Protein 3F7X (pdb70)

InterPro domains:
  IPR011721 Conserved hypothetical protein CHP02096 [TIGR02096] (4-132)
  IPR032710 NTF2-like domain superfamily [SSF54427] (1-131)
  IPR037401 SnoaL-like domain [PF12680] (7-118)

Organism: Pseudomonas putida (strain ATCC 47054 / DSM 6125 / CFBP 8728 / NCIMB 11950 / KT2440) (NCBI:txid160488)

B-factor: mean 16.44, std 7.64, range [7.28, 50.65]

Radius of gyration: 14.55 Å; Cα contacts (8 Å, |Δi|>4): 270; chains: 1; bounding box: 26×41×29 Å

Solvent-accessible surface area: 7336 Å² total

Structure (mmCIF, N/CA/C/O backbone):
data_3F7X
#
_entry.id   3F7X
#
_cell.length_a   53.762
_cell.length_b   74.985
_cell.length_c   36.543
_cell.angle_alpha   90.000
_cell.angle_beta   118.030
_cell.angle_gamma   90.000
#
_symmetry.space_group_name_H-M   'C 1 2 1'
#
loop_
_entity.id
_entity.type
_entity.pdbx_description
1 polymer 'Putative polyketide cyclase'
2 non-polymer 'UNKNOWN LIGAND'
3 non-polymer 1,2-ETHANEDIOL
4 water water
#
loop_
_atom_site.group_PDB
_atom_site.id
_atom_site.type_symbol
_atom_site.label_atom_id
_atom_site.label_alt_id
_atom_site.label_comp_id
_atom_site.label_asym_id
_atom_site.label_entity_id
_atom_site.label_seq_id
_atom_site.pdbx_PDB_ins_code
_atom_site.Cartn_x
_atom_site.Cartn_y
_atom_site.Cartn_z
_atom_site.occupancy
_atom_site.B_iso_or_equiv
_atom_site.auth_seq_id
_atom_site.auth_comp_id
_atom_site.auth_asym_id
_atom_site.auth_atom_id
_atom_site.pdbx_PDB_model_num
ATOM 1 N N . GLY A 1 19 ? 0.170 6.816 17.443 1.00 31.42 0 GLY A N 1
ATOM 2 C CA . GLY A 1 19 ? 1.328 5.870 17.287 1.00 28.45 0 GLY A CA 1
ATOM 3 C C . GLY A 1 19 ? 2.493 6.377 16.425 1.00 27.06 0 GLY A C 1
ATOM 4 O O . GLY A 1 19 ? 3.436 5.609 16.178 1.00 28.41 0 GLY A O 1
ATOM 18 N N . THR A 1 21 ? 5.958 8.138 15.372 1.00 17.46 2 THR A N 1
ATOM 19 C CA . THR A 1 21 ? 7.230 8.504 15.974 1.00 14.87 2 THR A CA 1
ATOM 20 C C . THR A 1 21 ? 7.380 10.046 15.941 1.00 14.27 2 THR A C 1
ATOM 21 O O . THR A 1 21 ? 6.685 10.774 15.203 1.00 14.24 2 THR A O 1
ATOM 25 N N . ALA A 1 22 ? 8.308 10.551 16.736 1.00 13.16 3 ALA A N 1
ATOM 26 C CA . ALA A 1 22 ? 8.599 11.987 16.711 1.00 11.36 3 ALA A CA 1
ATOM 27 C C . ALA A 1 22 ? 8.988 12.448 15.305 1.00 11.45 3 ALA A C 1
ATOM 28 O O . ALA A 1 22 ? 8.579 13.529 14.865 1.00 11.72 3 ALA A O 1
ATOM 30 N N . THR A 1 23 ? 9.769 11.622 14.609 1.00 12.38 4 THR A N 1
ATOM 31 C CA . THR A 1 23 ? 10.187 11.937 13.237 1.00 12.86 4 THR A CA 1
ATOM 32 C C . THR A 1 23 ? 8.976 12.049 12.326 1.00 12.77 4 THR A C 1
ATOM 33 O O . THR A 1 23 ? 8.862 12.986 11.522 1.00 12.96 4 THR A O 1
ATOM 37 N N . GLU A 1 24 ? 8.067 11.089 12.441 1.00 13.48 5 GLU A N 1
ATOM 38 C CA . GLU A 1 24 ? 6.860 11.148 11.663 1.00 13.86 5 GLU A CA 1
ATOM 39 C C . GLU A 1 24 ? 5.987 12.358 11.980 1.00 12.90 5 GLU A C 1
ATOM 40 O O . GLU A 1 24 ? 5.424 12.978 11.082 1.00 13.60 5 GLU A O 1
ATOM 46 N N . LEU A 1 25 ? 5.890 12.701 13.246 1.00 12.65 6 LEU A N 1
ATOM 47 C CA . LEU A 1 25 ? 5.117 13.825 13.712 1.00 11.16 6 LEU A CA 1
ATOM 48 C C . LEU A 1 25 ? 5.667 15.151 13.126 1.00 10.71 6 LEU A C 1
ATOM 49 O O . LEU A 1 25 ? 4.934 15.990 12.585 1.00 10.60 6 LEU A O 1
ATOM 54 N N . VAL A 1 26 ? 6.987 15.320 13.209 1.00 10.14 7 VAL A N 1
ATOM 55 C CA . VAL A 1 26 ? 7.641 16.522 12.681 1.00 9.53 7 VAL A CA 1
ATOM 56 C C . VAL A 1 26 ? 7.568 16.531 11.156 1.00 10.35 7 VAL A C 1
ATOM 57 O O . VAL A 1 26 ? 7.347 17.583 10.571 1.00 10.36 7 VAL A O 1
ATOM 61 N N . ASN A 1 27 ? 7.743 15.390 10.506 1.00 10.01 8 ASN A N 1
ATOM 62 C CA . ASN A 1 27 ? 7.528 15.345 9.063 1.00 11.68 8 ASN A CA 1
ATOM 63 C C . ASN A 1 27 ? 6.102 15.781 8.691 1.00 11.14 8 ASN A C 1
ATOM 64 O O . ASN A 1 27 ? 5.912 16.484 7.713 1.00 11.30 8 ASN A O 1
ATOM 69 N N . ALA A 1 28 ? 5.111 15.342 9.470 1.00 10.37 9 ALA A N 1
ATOM 70 C CA . ALA A 1 28 ? 3.729 15.733 9.208 1.00 11.58 9 ALA A CA 1
ATOM 71 C C . ALA A 1 28 ? 3.514 17.236 9.415 1.00 10.59 9 ALA A C 1
ATOM 72 O O . ALA A 1 28 ? 2.779 17.848 8.641 1.00 11.25 9 ALA A O 1
ATOM 74 N N . TYR A 1 29 ? 4.165 17.798 10.428 1.00 9.89 10 TYR A N 1
ATOM 75 C CA . TYR A 1 29 ? 4.149 19.219 10.684 1.00 9.41 10 TYR A CA 1
ATOM 76 C C . TYR A 1 29 ? 4.628 19.991 9.489 1.00 8.91 10 TYR A C 1
ATOM 77 O O . TYR A 1 29 ? 3.939 20.904 9.014 1.00 10.09 10 TYR A O 1
ATOM 86 N N . TYR A 1 30 ? 5.773 19.593 8.949 1.00 9.27 11 TYR A N 1
ATOM 87 C CA . TYR A 1 30 ? 6.305 20.300 7.794 1.00 10.18 11 TYR A CA 1
ATOM 88 C C . TYR A 1 30 ? 5.549 20.007 6.495 1.00 10.13 11 TYR A C 1
ATOM 89 O O . TYR A 1 30 ? 5.475 20.891 5.653 1.00 10.96 11 TYR A O 1
ATOM 98 N N . ALA A 1 31 ? 5.016 18.792 6.318 1.00 10.75 12 ALA A N 1
ATOM 99 C CA . ALA A 1 31 ? 4.198 18.504 5.181 1.00 11.07 12 ALA A CA 1
ATOM 100 C C . ALA A 1 31 ? 2.989 19.447 5.178 1.00 10.06 12 ALA A C 1
ATOM 101 O O . ALA A 1 31 ? 2.597 19.965 4.128 1.00 11.26 12 ALA A O 1
ATOM 103 N N . ALA A 1 32 ? 2.347 19.628 6.331 1.00 10.42 13 ALA A N 1
ATOM 104 C CA . ALA A 1 32 ? 1.185 20.484 6.468 1.00 10.77 13 ALA A CA 1
ATOM 105 C C . ALA A 1 32 ? 1.543 21.927 6.239 1.00 10.64 13 ALA A C 1
ATOM 106 O O . ALA A 1 32 ? 0.815 22.643 5.551 1.00 11.92 13 ALA A O 1
ATOM 108 N N . PHE A 1 33 ? 2.684 22.337 6.773 1.00 10.29 14 PHE A N 1
ATOM 109 C CA . PHE A 1 33 ? 3.182 23.691 6.553 1.00 10.17 14 PHE A CA 1
ATOM 110 C C . PHE A 1 33 ? 3.373 23.947 5.047 1.00 10.08 14 PHE A C 1
ATOM 111 O O . PHE A 1 33 ? 2.886 24.922 4.503 1.00 12.23 14 PHE A O 1
ATOM 119 N N . ASN A 1 34 ? 4.088 23.057 4.404 1.00 10.73 15 ASN A N 1
ATOM 120 C CA . ASN A 1 34 ? 4.396 23.225 2.989 1.00 11.77 15 ASN A CA 1
ATOM 121 C C . ASN A 1 34 ? 3.131 23.223 2.117 1.00 12.14 15 ASN A C 1
ATOM 122 O O . ASN A 1 34 ? 3.053 23.950 1.116 1.00 13.67 15 ASN A O 1
ATOM 127 N N . ALA A 1 35 ? 2.139 22.402 2.469 1.00 11.91 16 ALA A N 1
ATOM 128 C CA . ALA A 1 35 ? 0.889 22.305 1.720 1.00 12.68 16 ALA A CA 1
ATOM 129 C C . ALA A 1 35 ? -0.119 23.386 2.100 1.00 12.37 16 ALA A C 1
ATOM 130 O O . ALA A 1 35 ? -1.183 23.472 1.457 1.00 14.81 16 ALA A O 1
ATOM 132 N N . GLY A 1 36 ? 0.166 24.220 3.090 1.00 13.57 17 GLY A N 1
ATOM 133 C CA . GLY A 1 36 ? -0.761 25.192 3.579 1.00 14.60 17 GLY A CA 1
ATOM 134 C C . GLY A 1 36 ? -2.017 24.599 4.195 1.00 13.52 17 GLY A C 1
ATOM 135 O O . GLY A 1 36 ? -3.083 25.229 4.183 1.00 16.86 17 GLY A O 1
ATOM 136 N N . ASP A 1 37 ? -1.887 23.438 4.824 1.00 12.93 18 ASP A N 1
ATOM 137 C CA . ASP A 1 37 ? -3.027 22.717 5.413 1.00 12.63 18 ASP A CA 1
ATOM 138 C C . ASP A 1 37 ? -3.071 23.043 6.893 1.00 11.49 18 ASP A C 1
ATOM 139 O O . ASP A 1 37 ? -2.448 22.375 7.730 1.00 12.10 18 ASP A O 1
ATOM 152 N N . PRO A 1 39 ? -5.629 23.079 9.154 1.00 13.49 20 PRO A N 1
ATOM 153 C CA . PRO A 1 39 ? -6.211 22.134 10.089 1.00 13.61 20 PRO A CA 1
ATOM 154 C C . PRO A 1 39 ? -5.256 20.996 10.467 1.00 11.87 20 PRO A C 1
ATOM 155 O O . PRO A 1 39 ? -5.160 20.626 11.644 1.00 12.91 20 PRO A O 1
ATOM 159 N N . ALA A 1 40 ? -4.561 20.433 9.488 1.00 12.47 21 ALA A N 1
ATOM 160 C CA . ALA A 1 40 ? -3.622 19.351 9.743 1.00 12.87 21 ALA A CA 1
ATOM 161 C C . ALA A 1 40 ? -2.474 19.813 10.600 1.00 11.59 21 ALA A C 1
ATOM 162 O O . ALA A 1 40 ? -2.008 19.100 11.486 1.00 14.34 21 ALA A O 1
ATOM 164 N N . PHE A 1 41 ? -1.993 21.016 10.334 1.00 9.99 22 PHE A N 1
ATOM 165 C CA . PHE A 1 41 ? -0.859 21.608 11.067 1.00 10.55 22 PHE A CA 1
ATOM 166 C C . PHE A 1 41 ? -1.214 21.812 12.544 1.00 10.33 22 PHE A C 1
ATOM 167 O O . PHE A 1 41 ? -0.503 21.354 13.436 1.00 11.26 22 PHE A O 1
ATOM 175 N N . LEU A 1 42 ? -2.349 22.459 12.785 1.00 10.76 23 LEU A N 1
ATOM 176 C CA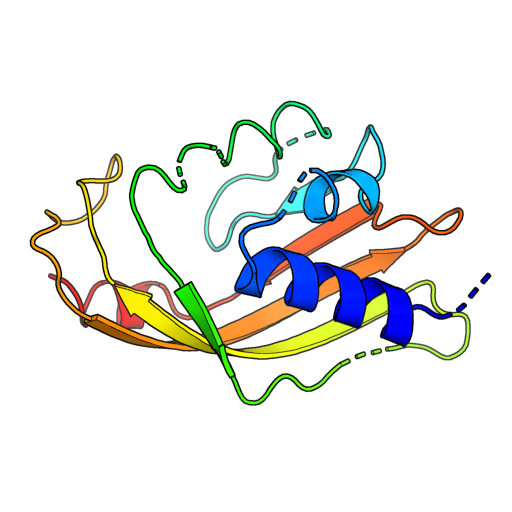 . LEU A 1 42 ? -2.731 22.805 14.153 1.00 12.01 23 LEU A CA 1
ATOM 177 C C . LEU A 1 42 ? -3.125 21.552 14.952 1.00 12.31 23 LEU A C 1
ATOM 178 O O . LEU A 1 42 ? -2.944 21.518 16.166 1.00 12.81 23 LEU A O 1
ATOM 183 N N . ALA A 1 43 ? -3.602 20.511 14.272 1.00 11.61 24 ALA A N 1
ATOM 184 C CA . ALA A 1 43 ? -4.013 19.277 14.943 1.00 12.79 24 ALA A CA 1
ATOM 185 C C . ALA A 1 43 ? -2.853 18.597 15.639 1.00 11.66 24 ALA A C 1
ATOM 186 O O . ALA A 1 43 ? -3.068 17.807 16.565 1.00 13.54 24 ALA A O 1
ATOM 188 N N . LEU A 1 44 ? -1.629 18.851 15.165 1.00 10.76 25 LEU A N 1
ATOM 189 C CA . LEU A 1 44 ? -0.451 18.206 15.730 1.00 11.25 25 LEU A CA 1
ATOM 190 C C . LEU A 1 44 ? 0.036 18.856 17.011 1.00 11.04 25 LEU A C 1
ATOM 191 O O . LEU A 1 44 ? 0.917 18.324 17.661 1.00 13.08 25 LEU A O 1
ATOM 196 N N . LEU A 1 45 ? -0.508 20.013 17.344 1.00 11.72 26 LEU A N 1
ATOM 197 C CA . LEU A 1 45 ? -0.025 20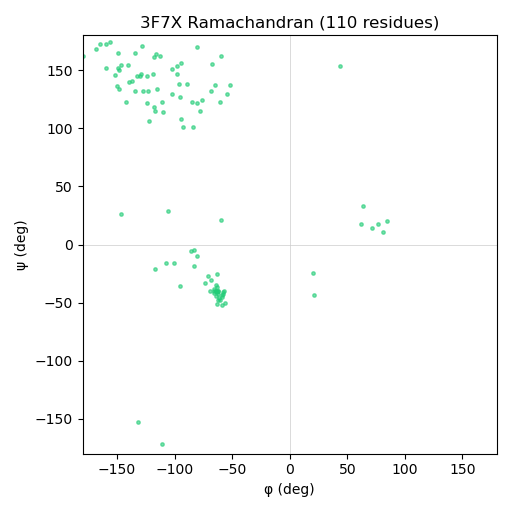.802 18.465 1.00 10.70 26 LEU A CA 1
ATOM 198 C C . LEU A 1 45 ? -0.856 20.585 19.715 1.00 11.00 26 LEU A C 1
ATOM 199 O O . LEU A 1 45 ? -2.089 20.418 19.666 1.00 12.80 26 LEU A O 1
ATOM 204 N N . SER A 1 46 ? -0.209 20.644 20.869 1.00 10.90 27 SER A N 1
ATOM 205 C CA A SER A 1 46 ? -0.966 20.567 22.091 0.50 11.71 27 SER A CA 1
ATOM 206 C CA B SER A 1 46 ? -0.863 20.650 22.178 0.50 10.37 27 SER A CA 1
ATOM 207 C C . SER A 1 46 ? -1.744 21.868 22.311 1.00 10.13 27 SER A C 1
ATOM 208 O O . SER A 1 46 ? -1.409 22.933 21.795 1.00 11.13 27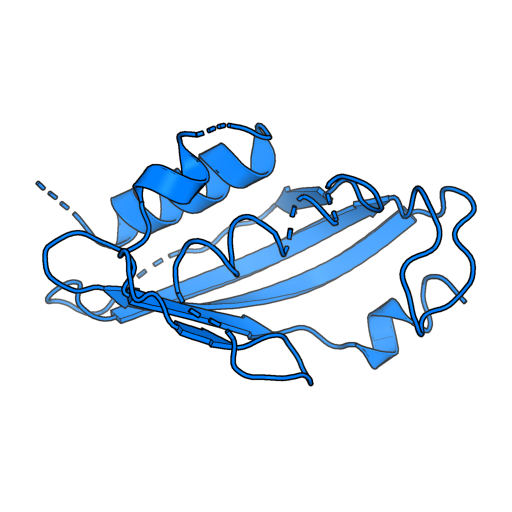 SER A O 1
ATOM 213 N N . GLU A 1 47 ? -2.837 21.773 23.052 1.00 11.57 28 GLU A N 1
ATOM 214 C CA A GLU A 1 47 ? -3.635 22.977 23.376 0.50 10.94 28 GLU A CA 1
ATOM 215 C CA B GLU A 1 47 ? -3.626 22.981 23.329 0.50 11.56 28 GLU A CA 1
ATOM 216 C C . GLU A 1 47 ? -2.818 24.058 24.069 1.00 12.23 28 GLU A C 1
ATOM 217 O O . GLU A 1 47 ? -3.067 25.238 23.883 1.00 12.24 28 GLU A O 1
ATOM 228 N N . ASP A 1 48 ? -1.826 23.635 24.876 1.00 11.64 29 ASP A N 1
ATOM 229 C CA . ASP A 1 48 ? -0.963 24.536 25.596 1.00 12.28 29 ASP A CA 1
ATOM 230 C C . ASP A 1 48 ? 0.436 24.652 25.016 1.00 11.31 29 ASP A C 1
ATOM 231 O O . ASP A 1 48 ? 1.398 24.954 25.731 1.00 13.99 29 ASP A O 1
ATOM 236 N N . VAL A 1 49 ? 0.532 24.444 23.714 1.00 10.32 30 VAL A N 1
ATOM 237 C CA . VAL A 1 49 ? 1.815 24.526 23.023 1.00 10.09 30 VAL A CA 1
ATOM 238 C C . VAL A 1 49 ? 2.541 25.842 23.327 1.00 10.89 30 VAL A C 1
ATOM 239 O O . VAL A 1 49 ? 1.956 26.924 23.315 1.00 11.95 30 VAL A O 1
ATOM 243 N N . ILE A 1 50 ? 3.841 25.715 23.562 1.00 10.28 31 ILE A N 1
ATOM 244 C CA . ILE A 1 50 ? 4.731 26.836 23.750 1.00 10.99 31 ILE A CA 1
ATOM 245 C C . ILE A 1 50 ? 5.367 27.143 22.418 1.00 9.99 31 ILE A C 1
ATOM 246 O O . ILE A 1 50 ? 5.957 26.250 21.786 1.00 11.47 31 ILE A O 1
ATOM 251 N N . HIS A 1 51 ? 5.276 28.393 22.005 1.00 10.42 32 HIS A N 1
ATOM 252 C CA . HIS A 1 51 ? 5.843 28.810 20.712 1.00 9.72 32 HIS A CA 1
ATOM 253 C C . HIS A 1 51 ? 6.857 29.914 20.910 1.00 9.99 32 HIS A C 1
ATOM 254 O O . HIS A 1 51 ? 6.492 31.053 21.265 1.00 10.81 32 HIS A O 1
ATOM 261 N N . ASP A 1 52 ? 8.133 29.568 20.768 1.00 10.16 33 ASP A N 1
ATOM 262 C CA . ASP A 1 52 ? 9.214 30.525 20.901 1.00 12.10 33 ASP A CA 1
ATOM 263 C C . ASP A 1 52 ? 9.552 31.094 19.546 1.00 13.36 33 ASP A C 1
ATOM 264 O O . ASP A 1 52 ? 10.262 30.469 18.764 1.00 17.82 33 ASP A O 1
ATOM 269 N N . ILE A 1 53 ? 9.054 32.296 19.310 1.00 12.25 34 ILE A N 1
ATOM 270 C CA A ILE A 1 53 ? 9.196 33.083 18.080 0.50 13.01 34 ILE A CA 1
ATOM 271 C CA B ILE A 1 53 ? 9.228 32.947 18.010 0.50 12.71 34 ILE A CA 1
ATOM 272 C C . ILE A 1 53 ? 10.649 33.513 17.940 1.00 12.22 34 ILE A C 1
ATOM 273 O O . ILE A 1 53 ? 11.214 33.970 18.934 1.00 13.50 34 ILE A O 1
ATOM 282 N N . ASN A 1 54 ? 11.231 33.379 16.763 1.00 11.25 35 ASN A N 1
ATOM 283 C CA . ASN A 1 54 ? 12.642 33.727 16.597 1.00 11.25 35 ASN A CA 1
ATOM 284 C C . ASN A 1 54 ? 12.902 35.202 16.917 1.00 10.97 35 ASN A C 1
ATOM 285 O O . ASN A 1 54 ? 12.279 36.087 16.339 1.00 12.94 35 ASN A O 1
ATOM 290 N N . GLN A 1 55 ? 13.788 35.448 17.852 1.00 11.07 36 GLN A N 1
ATOM 291 C CA . GLN A 1 55 ? 14.161 36.772 18.313 1.00 10.56 36 GLN A CA 1
ATOM 292 C C . GLN A 1 55 ? 13.019 37.533 18.921 1.00 12.79 36 GLN A C 1
ATOM 293 O O . GLN A 1 55 ? 13.116 38.739 19.103 1.00 16.68 36 GLN A O 1
ATOM 299 N N . GLY A 1 56 ? 11.9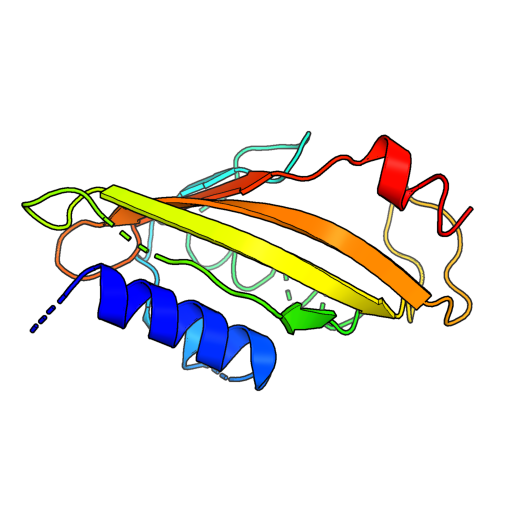63 36.828 19.300 1.00 12.16 37 GLY A N 1
ATOM 300 C CA . GLY A 1 56 ? 10.754 37.462 19.768 1.00 13.97 37 GLY A CA 1
ATOM 301 C C . GLY A 1 56 ? 10.278 36.829 21.054 1.00 14.57 37 GLY A C 1
ATOM 302 O O . GLY A 1 56 ? 11.036 36.296 21.822 1.00 17.20 37 GLY A O 1
ATOM 303 N N . GLU A 1 57 ? 8.976 36.921 21.242 1.00 18.11 38 GLU A N 1
ATOM 304 C CA A GLU A 1 57 ? 8.290 36.504 22.444 0.50 18.83 38 GLU A CA 1
ATOM 305 C CA B GLU A 1 57 ? 8.296 36.503 22.446 0.50 20.03 38 GLU A CA 1
ATOM 306 C C . GLU A 1 57 ? 7.999 35.016 22.477 1.00 17.50 38 GLU A C 1
ATOM 307 O O . GLU A 1 57 ? 7.930 34.315 21.441 1.00 18.56 38 GLU A O 1
ATOM 318 N N . ARG A 1 58 ? 7.874 34.501 23.673 1.00 14.66 39 ARG A N 1
ATOM 319 C CA . ARG A 1 58 ? 7.228 33.210 23.902 1.00 13.38 39 ARG A CA 1
ATOM 320 C C . ARG A 1 58 ? 5.742 33.435 23.890 1.00 14.10 39 ARG A C 1
ATOM 321 O O . ARG A 1 58 ? 5.220 34.241 24.665 1.00 17.94 39 ARG A O 1
ATOM 329 N N . GLN A 1 59 ? 5.048 32.740 23.000 1.00 13.08 40 GLN A N 1
ATOM 330 C CA . GLN A 1 59 ? 3.588 32.779 22.919 1.00 12.70 40 GLN A CA 1
ATOM 331 C C . GLN A 1 59 ? 3.017 31.440 23.351 1.00 12.16 40 GLN A C 1
ATOM 332 O O . GLN A 1 59 ? 3.427 30.372 22.879 1.00 13.00 40 GLN A O 1
ATOM 349 N N . GLY A 1 61 ? -0.074 28.726 23.861 1.00 11.67 42 GLY A N 1
ATOM 350 C CA . GLY A 1 61 ? -1.369 28.177 23.555 1.00 12.13 42 GLY A CA 1
ATOM 351 C C . GLY A 1 61 ? -1.678 28.069 22.088 1.00 10.61 42 GLY A C 1
ATOM 352 O O . GLY A 1 61 ? -1.138 28.800 21.241 1.00 11.77 42 GLY A O 1
ATOM 353 N N . LYS A 1 62 ? -2.537 27.122 21.785 1.00 11.59 43 LYS A N 1
ATOM 354 C CA A LYS A 1 62 ? -2.914 26.873 20.416 0.50 10.59 43 LYS A CA 1
ATOM 355 C CA B LYS A 1 62 ? -2.903 26.867 20.405 0.50 12.20 43 LYS A CA 1
ATOM 356 C C . LYS A 1 62 ? -3.637 28.046 19.759 1.00 12.02 43 LYS A C 1
ATOM 357 O O . LYS A 1 62 ? -3.439 28.316 18.569 1.00 13.17 43 LYS A O 1
ATOM 368 N N . ALA A 1 63 ? -4.507 28.750 20.507 1.00 12.38 44 ALA A N 1
ATOM 369 C CA . ALA A 1 63 ? -5.205 29.888 19.895 1.00 13.16 44 ALA A CA 1
ATOM 370 C C . ALA A 1 63 ? -4.214 30.921 19.388 1.00 12.54 44 ALA A C 1
ATOM 371 O O . ALA A 1 63 ? -4.359 31.465 18.282 1.00 12.92 44 ALA A O 1
ATOM 373 N N . ARG A 1 64 ? -3.198 31.214 20.177 1.00 11.61 45 ARG A N 1
ATOM 374 C CA A ARG A 1 64 ? -2.195 32.197 19.753 0.50 12.07 45 ARG A CA 1
ATOM 375 C CA B ARG A 1 64 ? -2.191 32.183 19.753 0.50 11.75 45 ARG A CA 1
ATOM 376 C C . ARG A 1 64 ? -1.416 31.654 18.546 1.00 10.91 45 ARG A C 1
ATOM 377 O O . ARG A 1 64 ? -1.084 32.426 17.642 1.00 10.80 45 ARG A O 1
ATOM 392 N N . PHE A 1 65 ? -1.137 30.351 18.523 1.00 10.37 46 PHE A N 1
ATOM 393 C CA . PHE A 1 65 ? -0.405 29.780 17.392 1.00 10.42 46 PHE A CA 1
ATOM 394 C C . PHE A 1 65 ? -1.247 29.872 16.105 1.00 10.20 46 PHE A C 1
ATOM 395 O O . PHE A 1 65 ? -0.747 30.181 15.033 1.00 10.63 46 PHE A O 1
ATOM 403 N N . ALA A 1 66 ? -2.559 29.626 16.228 1.00 10.57 47 ALA A N 1
ATOM 404 C CA . ALA A 1 66 ? -3.449 29.744 15.074 1.00 11.19 47 ALA A CA 1
ATOM 405 C C . ALA A 1 66 ? -3.455 31.183 14.568 1.00 10.30 47 ALA A C 1
ATOM 406 O O . ALA A 1 66 ? -3.418 31.431 13.361 1.00 11.18 47 ALA A O 1
ATOM 408 N N . ALA A 1 67 ? -3.497 32.147 15.485 1.00 10.83 48 ALA A N 1
ATOM 409 C CA . ALA A 1 67 ? -3.452 33.564 15.115 1.00 11.13 48 ALA A CA 1
ATOM 410 C C . ALA A 1 67 ? -2.135 33.923 14.450 1.00 10.83 48 ALA A C 1
ATOM 411 O O . ALA A 1 67 ? -2.094 34.679 13.481 1.00 12.14 48 ALA A O 1
ATOM 413 N N . PHE A 1 68 ? -1.029 33.370 14.951 1.00 10.92 49 PHE A N 1
ATOM 414 C CA . PHE A 1 68 ? 0.287 33.564 14.344 1.00 11.01 49 PHE A CA 1
ATOM 415 C C . PHE A 1 68 ? 0.298 33.059 12.901 1.00 11.82 49 PHE A C 1
ATOM 416 O O . PHE A 1 68 ? 0.787 33.747 12.008 1.00 11.27 49 PHE A O 1
ATOM 432 N N . GLU A 1 70 ? -2.332 32.620 10.944 1.00 10.23 51 GLU A N 1
ATOM 433 C CA A GLU A 1 70 ? -3.207 33.458 10.150 0.50 10.94 51 GLU A CA 1
ATOM 434 C CA B GLU A 1 70 ? -3.187 33.442 10.051 0.50 12.54 51 GLU A CA 1
ATOM 435 C C . GLU A 1 70 ? -2.442 34.691 9.628 1.00 11.90 51 GLU A C 1
ATOM 436 O O . GLU A 1 70 ? -2.537 35.087 8.474 1.00 12.48 51 GLU A O 1
ATOM 447 N N . LYS A 1 71 ? -1.672 35.296 10.517 1.00 11.52 52 LYS A N 1
ATOM 448 C CA A LYS A 1 71 ? -0.891 36.477 10.154 0.50 13.42 52 LYS A CA 1
ATOM 449 C CA B LYS A 1 71 ? -0.893 36.469 10.155 0.50 12.90 52 LYS A CA 1
ATOM 450 C C . LYS A 1 71 ? 0.202 36.099 9.179 1.00 11.70 52 LYS A C 1
ATOM 451 O O . LYS A 1 71 ? 0.440 36.788 8.192 1.00 13.17 52 LYS A O 1
ATOM 475 N N . ASN A 1 73 ? 0.206 33.668 7.089 1.00 11.74 54 ASN A N 1
ATOM 476 C CA . ASN A 1 73 ? -0.430 33.388 5.804 1.00 13.12 54 ASN A CA 1
ATOM 477 C C . ASN A 1 73 ? -0.924 34.630 5.067 1.00 13.83 54 ASN A C 1
ATOM 478 O O . ASN A 1 73 ? -1.059 34.605 3.848 1.00 17.40 54 ASN A O 1
ATOM 483 N N . ARG A 1 74 ? -1.202 35.701 5.792 1.00 12.00 55 ARG A N 1
ATOM 484 C CA A ARG A 1 74 ? -1.587 37.009 5.244 0.50 12.81 55 ARG A CA 1
ATOM 485 C CA B ARG A 1 74 ? -1.582 36.961 5.154 0.50 13.70 55 ARG A CA 1
ATOM 486 C C . ARG A 1 74 ? -0.402 37.660 4.521 1.00 12.65 55 ARG A C 1
ATOM 487 O O . ARG A 1 74 ? -0.597 38.447 3.613 1.00 13.55 55 ARG A O 1
ATOM 502 N N . CYS A 1 75 ? 0.815 37.373 5.001 1.00 11.63 56 CYS A N 1
ATOM 503 C CA . CYS A 1 75 ? 1.998 38.139 4.643 1.00 11.25 56 CYS A CA 1
ATOM 504 C C . CYS A 1 75 ? 3.108 37.411 3.885 1.00 10.60 56 CYS A C 1
ATOM 505 O O . CYS A 1 75 ? 3.921 38.081 3.279 1.00 11.38 56 CYS A O 1
ATOM 508 N N . TYR A 1 76 ? 3.168 36.081 3.947 1.00 10.79 57 TYR A N 1
ATOM 509 C CA . TYR A 1 76 ? 4.260 35.316 3.375 1.00 10.71 57 TYR A CA 1
ATOM 510 C C . TYR A 1 76 ? 3.736 34.053 2.731 1.00 11.20 57 TYR A C 1
ATOM 511 O O . TYR A 1 76 ? 2.724 33.493 3.147 1.00 12.36 57 TYR A O 1
ATOM 520 N N . ARG A 1 77 ? 4.495 33.558 1.749 1.00 10.02 58 ARG A N 1
ATOM 521 C CA A ARG A 1 77 ? 4.341 32.169 1.343 0.50 10.05 58 ARG A CA 1
ATOM 522 C CA B ARG A 1 77 ? 4.373 32.199 1.190 0.50 11.95 58 ARG A CA 1
ATOM 523 C C . ARG A 1 77 ? 5.723 31.547 1.356 1.00 10.89 58 ARG A C 1
ATOM 524 O O . ARG A 1 77 ? 6.679 32.109 0.844 1.00 11.30 58 ARG A O 1
ATOM 539 N N . GLU A 1 78 ? 5.808 30.411 2.048 1.00 11.24 59 GLU A N 1
ATOM 540 C CA . GLU A 1 78 ? 7.090 29.722 2.211 1.00 9.54 59 GLU A CA 1
ATOM 541 C C . GLU A 1 78 ? 6.975 28.264 1.848 1.00 10.32 59 GLU A C 1
ATOM 542 O O . GLU A 1 78 ? 5.946 27.632 2.045 1.00 11.57 59 GLU A O 1
ATOM 548 N N . ARG A 1 79 ? 8.082 27.751 1.304 1.00 9.93 60 ARG A N 1
ATOM 549 C CA . ARG A 1 79 ? 8.296 26.348 1.044 1.00 10.22 60 ARG A CA 1
ATOM 550 C C . ARG A 1 79 ? 9.614 25.971 1.689 1.00 9.79 60 ARG A C 1
ATOM 551 O O . ARG A 1 79 ? 10.629 26.644 1.480 1.00 11.06 60 ARG A O 1
ATOM 559 N N . LEU A 1 80 ? 9.607 24.869 2.442 1.00 10.51 61 LEU A N 1
ATOM 560 C CA . LEU A 1 80 ? 10.811 24.420 3.109 1.00 11.93 61 LEU A CA 1
ATOM 561 C C . LEU A 1 80 ? 11.411 23.269 2.341 1.00 13.07 61 LEU A C 1
ATOM 562 O O . LEU A 1 80 ? 10.677 22.321 2.013 1.00 16.88 61 LEU A O 1
ATOM 567 N N . ALA A 1 81 ? 12.687 23.347 2.049 1.00 11.06 62 ALA A N 1
ATOM 568 C CA . ALA A 1 81 ? 13.421 22.372 1.275 1.00 11.62 62 ALA A CA 1
ATOM 569 C C . ALA A 1 81 ? 14.517 21.763 2.116 1.00 10.70 62 ALA A C 1
ATOM 570 O O . ALA A 1 81 ? 14.905 22.313 3.153 1.00 10.53 62 ALA A O 1
ATOM 572 N N . ASP A 1 82 ? 15.001 20.622 1.676 1.00 11.19 63 ASP A N 1
ATOM 573 C CA A ASP A 1 82 ? 16.188 20.046 2.301 0.50 10.53 63 ASP A CA 1
ATOM 574 C CA B ASP A 1 82 ? 16.121 19.922 2.288 0.50 11.09 63 ASP A CA 1
ATOM 575 C C . ASP A 1 82 ? 15.932 19.754 3.789 1.00 9.78 63 ASP A C 1
ATOM 576 O O . ASP A 1 82 ? 16.817 19.970 4.601 1.00 11.46 63 ASP A O 1
ATOM 585 N N . ILE A 1 83 ? 14.735 19.281 4.151 1.00 10.82 64 ILE A N 1
ATOM 586 C CA . ILE A 1 83 ? 14.377 19.105 5.538 1.00 10.30 64 ILE A CA 1
ATOM 587 C C . ILE A 1 83 ? 15.057 17.869 6.100 1.00 10.43 64 ILE A C 1
ATOM 588 O O . ILE A 1 83 ? 14.888 16.760 5.582 1.00 13.53 64 ILE A O 1
ATOM 593 N N . VAL A 1 84 ? 15.791 18.062 7.182 1.00 9.26 65 VAL A N 1
ATOM 594 C CA . VAL A 1 84 ? 16.441 16.985 7.927 1.00 10.03 65 VAL A CA 1
ATOM 595 C C . VAL A 1 84 ? 15.831 16.985 9.328 1.00 9.70 65 VAL A C 1
ATOM 596 O O . VAL A 1 84 ? 15.912 17.990 10.034 1.00 11.28 65 VAL A O 1
ATOM 600 N N . VAL A 1 85 ? 15.201 15.889 9.677 1.00 9.93 66 VAL A N 1
ATOM 601 C CA . VAL A 1 85 ? 14.496 15.720 10.928 1.00 10.02 66 VAL A CA 1
ATOM 602 C C . VAL A 1 85 ? 15.206 14.693 11.764 1.00 9.60 66 VAL A C 1
ATOM 603 O O . VAL A 1 85 ? 15.529 13.614 11.299 1.00 11.72 66 VAL A O 1
ATOM 615 N N . GLN A 1 87 ? 15.614 13.076 16.065 1.00 10.93 68 GLN A N 1
ATOM 616 C CA . GLN A 1 87 ? 14.928 12.926 17.321 1.00 11.12 68 GLN A CA 1
ATOM 617 C C . GLN A 1 87 ? 15.816 12.243 18.341 1.00 11.82 68 GLN A C 1
ATOM 618 O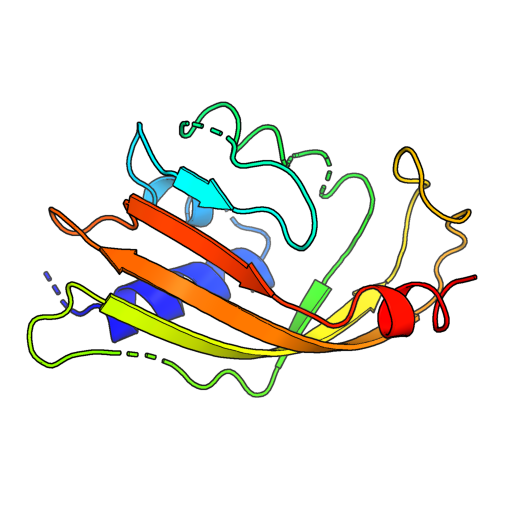 O . GLN A 1 87 ? 16.785 11.578 17.989 1.00 13.67 68 GLN A O 1
ATOM 624 N N . ASN A 1 88 ? 15.440 12.376 19.606 1.00 11.65 69 ASN A N 1
ATOM 625 C CA . ASN A 1 88 ? 16.063 11.564 20.653 1.00 12.69 69 ASN A CA 1
ATOM 626 C C . ASN A 1 88 ? 15.406 10.156 20.646 1.00 12.96 69 ASN A C 1
ATOM 627 O O . ASN A 1 88 ? 14.433 9.917 19.964 1.00 13.56 69 ASN A O 1
ATOM 632 N N . ALA A 1 89 ? 15.979 9.202 21.392 1.00 14.92 70 ALA A N 1
ATOM 633 C CA . ALA A 1 89 ? 15.557 7.816 21.296 1.00 15.82 70 ALA A CA 1
ATOM 634 C C . ALA A 1 89 ? 14.100 7.618 21.702 1.00 16.78 70 ALA A C 1
ATOM 635 O O . ALA A 1 89 ? 13.374 6.867 21.036 1.00 19.37 70 ALA A O 1
ATOM 637 N N . ASP A 1 90 ? 13.653 8.316 22.748 1.00 14.77 71 ASP A N 1
ATOM 638 C CA . ASP A 1 90 ? 12.263 8.152 23.243 1.00 14.63 71 ASP A CA 1
ATOM 639 C C . ASP A 1 90 ? 11.238 9.024 22.537 1.00 13.07 71 ASP A C 1
ATOM 640 O O . ASP A 1 90 ? 10.045 8.874 22.789 1.00 14.73 71 ASP A O 1
ATOM 645 N N . GLY A 1 91 ? 11.683 9.903 21.656 1.00 12.42 72 GLY A N 1
ATOM 646 C CA . GLY A 1 91 ? 10.756 10.734 20.870 1.00 12.48 72 GLY A CA 1
ATOM 647 C C . GLY A 1 91 ? 10.141 11.884 21.634 1.00 10.98 72 GLY A C 1
ATOM 648 O O . GLY A 1 91 ? 9.182 12.483 21.168 1.00 13.49 72 GLY A O 1
ATOM 649 N N . SER A 1 92 ? 10.702 12.275 22.764 1.00 11.97 73 SER A N 1
ATOM 650 C CA . SER A 1 92 ? 10.273 13.469 23.457 1.00 11.37 73 SER A CA 1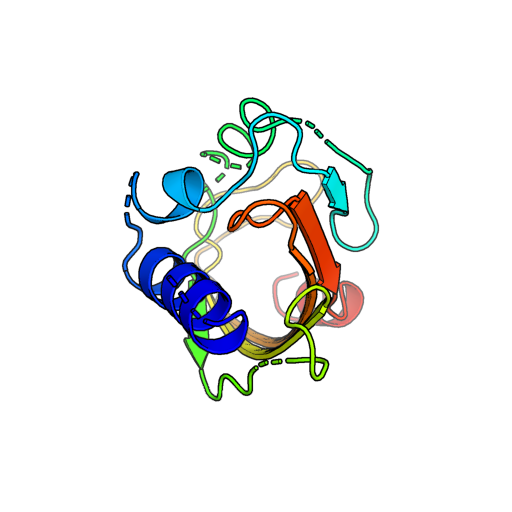
ATOM 651 C C . SER A 1 92 ? 10.885 14.738 22.918 1.00 10.15 73 SER A C 1
ATOM 652 O O . SER A 1 92 ? 10.421 15.813 23.249 1.00 10.37 73 SER A O 1
ATOM 655 N N . ARG A 1 93 ? 11.985 14.616 22.175 1.00 10.68 74 ARG A N 1
ATOM 656 C CA . ARG A 1 93 ? 12.681 15.791 21.649 1.00 9.63 74 ARG A CA 1
ATOM 657 C C . ARG A 1 93 ? 12.978 15.554 20.170 1.00 10.00 74 ARG A C 1
ATOM 658 O O . ARG A 1 93 ? 13.289 14.431 19.756 1.00 10.64 74 ARG A O 1
ATOM 666 N N . ALA A 1 94 ? 12.927 16.623 19.377 1.00 9.01 75 ALA A N 1
ATOM 667 C CA . ALA A 1 94 ? 13.222 16.547 17.975 1.00 9.21 75 ALA A CA 1
ATOM 668 C C . ALA A 1 94 ? 13.808 17.876 17.530 1.00 8.93 75 ALA A C 1
ATOM 669 O O . ALA A 1 94 ? 13.661 18.911 18.207 1.00 9.48 75 ALA A O 1
ATOM 671 N N . ALA A 1 95 ? 14.408 17.851 16.349 1.00 9.35 76 ALA A N 1
ATOM 672 C CA . ALA A 1 95 ? 14.996 19.030 15.741 1.00 9.08 76 ALA A CA 1
ATOM 673 C C . ALA A 1 95 ? 14.872 18.890 14.244 1.00 9.64 76 ALA A C 1
ATOM 674 O O . ALA A 1 95 ? 14.902 17.780 13.715 1.00 10.27 76 ALA A O 1
ATOM 676 N N . ALA A 1 96 ? 14.772 20.015 13.551 1.00 9.32 77 ALA A N 1
ATOM 677 C CA . ALA A 1 96 ? 14.734 20.013 12.103 1.00 8.72 77 ALA A CA 1
ATOM 678 C C . ALA A 1 96 ? 15.575 21.175 11.595 1.00 7.63 77 ALA A C 1
ATOM 679 O O . ALA A 1 96 ? 15.501 22.272 12.132 1.00 9.22 77 ALA A O 1
ATOM 681 N N . GLU A 1 97 ? 16.313 20.902 10.510 1.00 8.39 78 GLU A N 1
ATOM 682 C CA . GLU A 1 97 ? 17.029 21.941 9.787 1.00 8.10 78 GLU A CA 1
ATOM 683 C C . GLU A 1 97 ? 16.585 21.907 8.330 1.00 8.23 78 GLU A C 1
ATOM 684 O O . GLU A 1 97 ? 16.296 20.842 7.793 1.00 9.47 78 GLU A O 1
ATOM 690 N N . PHE A 1 98 ? 16.503 23.058 7.697 1.00 8.26 79 PHE A N 1
ATOM 691 C CA . PHE A 1 98 ? 15.936 23.179 6.374 1.00 8.56 79 PHE A CA 1
ATOM 692 C C . PHE A 1 98 ? 16.300 24.517 5.759 1.00 8.36 79 PHE A C 1
ATOM 693 O O . PHE A 1 98 ? 16.850 25.415 6.411 1.00 9.25 79 PHE A O 1
ATOM 701 N N . THR A 1 99 ? 15.952 24.647 4.488 1.00 8.72 80 THR A N 1
ATOM 702 C CA . THR A 1 99 ? 16.133 25.890 3.738 1.00 9.59 80 THR A CA 1
ATOM 703 C C . THR A 1 99 ? 14.760 26.470 3.445 1.00 9.40 80 THR A C 1
ATOM 704 O O . THR A 1 99 ? 13.904 25.815 2.842 1.00 10.39 80 THR A O 1
ATOM 708 N N . VAL A 1 100 ? 14.546 27.697 3.885 1.00 8.75 81 VAL A N 1
ATOM 709 C CA . VAL A 1 100 ? 13.322 28.438 3.612 1.00 9.48 81 VAL A CA 1
ATOM 710 C C . VAL A 1 100 ? 13.414 29.132 2.258 1.00 9.20 81 VAL A C 1
ATOM 711 O O . VAL A 1 100 ? 14.323 29.901 2.025 1.00 10.68 81 VAL A O 1
ATOM 715 N N . HIS A 1 101 ? 12.458 28.826 1.389 1.00 9.34 82 HIS A N 1
ATOM 716 C CA .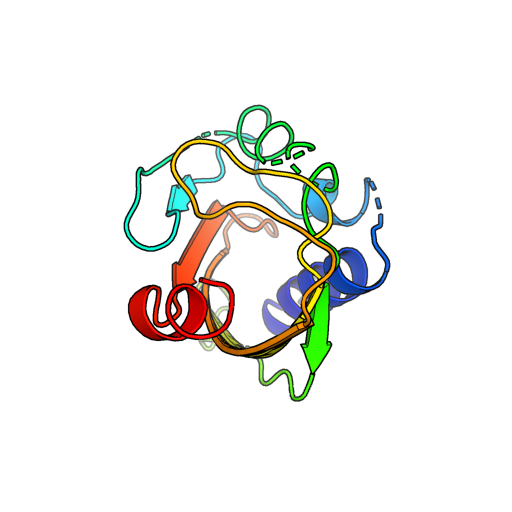 HIS A 1 101 ? 12.239 29.538 0.136 1.00 9.55 82 HIS A CA 1
ATOM 717 C C . HIS A 1 101 ? 10.944 30.315 0.288 1.00 11.01 82 HIS A C 1
ATOM 718 O O . HIS A 1 101 ? 9.889 29.725 0.413 1.00 12.79 82 HIS A O 1
ATOM 725 N N . GLY A 1 102 ? 11.014 31.632 0.288 1.00 10.25 83 GLY A N 1
ATOM 726 C CA . GLY A 1 102 ? 9.833 32.432 0.601 1.00 10.24 83 GLY A CA 1
ATOM 727 C C . GLY A 1 102 ? 9.607 33.577 -0.345 1.00 10.72 83 GLY A C 1
ATOM 728 O O . GLY A 1 102 ? 10.499 34.001 -1.097 1.00 10.91 83 GLY A O 1
ATOM 729 N N . GLN A 1 103 ? 8.400 34.107 -0.263 1.00 10.31 84 GLN A N 1
ATOM 730 C CA . GLN A 1 103 ? 8.037 35.333 -0.932 1.00 10.34 84 GLN A CA 1
ATOM 731 C C . GLN A 1 103 ? 7.269 36.209 0.077 1.00 9.96 84 GLN A C 1
ATOM 732 O O . GLN A 1 103 ? 6.391 35.720 0.763 1.00 10.09 84 GLN A O 1
ATOM 738 N N . TYR A 1 104 ? 7.662 37.478 0.149 1.00 9.63 85 TYR A N 1
ATOM 739 C CA . TYR A 1 104 ? 7.072 38.443 1.086 1.00 9.78 85 TYR A CA 1
ATOM 740 C C . TYR A 1 104 ? 5.962 39.192 0.355 1.00 9.89 85 TYR A C 1
ATOM 741 O O . TYR A 1 104 ? 6.224 39.961 -0.578 1.00 12.19 85 TYR A O 1
ATOM 750 N N . LEU A 1 105 ? 4.729 38.867 0.745 1.00 9.68 86 LEU A N 1
ATOM 751 C CA . LEU A 1 105 ? 3.532 39.263 -0.031 1.00 10.13 86 LEU A CA 1
ATOM 752 C C . LEU A 1 105 ? 2.864 40.540 0.430 1.00 9.56 86 LEU A C 1
ATOM 753 O O . LEU A 1 105 ? 2.281 41.226 -0.407 1.00 11.05 86 LEU A O 1
ATOM 758 N N . ALA A 1 106 ? 2.855 40.803 1.735 1.00 10.46 87 ALA A N 1
ATOM 759 C CA . ALA A 1 106 ? 2.119 41.923 2.290 1.00 11.03 87 ALA A CA 1
ATOM 760 C C . ALA A 1 106 ? 2.836 42.345 3.555 1.00 10.88 87 ALA A C 1
ATOM 761 O O . ALA A 1 106 ? 3.380 41.544 4.286 1.00 11.57 87 ALA A O 1
ATOM 763 N N . ASP A 1 107 ? 2.823 43.650 3.819 1.00 12.56 88 ASP A N 1
ATOM 764 C CA . ASP A 1 107 ? 3.575 44.225 4.928 1.00 12.76 88 ASP A CA 1
ATOM 765 C C . ASP A 1 107 ? 3.210 43.547 6.214 1.00 12.09 88 ASP A C 1
ATOM 766 O O . ASP A 1 107 ? 2.012 43.467 6.583 1.00 14.03 88 ASP A O 1
ATOM 771 N N . ASP A 1 108 ? 4.217 43.114 6.943 1.00 11.50 89 ASP A N 1
ATOM 772 C CA . ASP A 1 108 ? 4.066 42.592 8.294 1.00 11.47 89 ASP A CA 1
ATOM 773 C C . ASP A 1 108 ? 4.502 43.686 9.283 1.00 13.11 89 ASP A C 1
ATOM 774 O O . ASP A 1 108 ? 5.322 44.568 8.970 1.00 15.96 89 ASP A O 1
ATOM 779 N N . GLU A 1 109 ? 3.908 43.656 10.459 1.00 13.32 90 GLU A N 1
ATOM 780 C CA . GLU A 1 109 ? 4.078 44.759 11.402 1.00 14.60 90 GLU A CA 1
ATOM 781 C C . GLU A 1 109 ? 5.509 44.837 11.952 1.00 15.13 90 GLU A C 1
ATOM 782 O O . GLU A 1 109 ? 6.115 43.829 12.333 1.00 15.71 90 GLU A O 1
ATOM 788 N N . GLY A 1 110 ? 6.084 46.027 11.938 1.00 16.85 91 GLY A N 1
ATOM 789 C CA . GLY A 1 110 ? 7.416 46.235 12.517 1.00 17.37 91 GLY A CA 1
ATOM 790 C C . GLY A 1 110 ? 8.560 45.832 11.632 1.00 18.08 91 GLY A C 1
ATOM 791 O O . GLY A 1 110 ? 9.704 45.747 12.106 1.00 21.69 91 GLY A O 1
ATOM 792 N N . LEU A 1 111 ? 8.274 45.549 10.365 1.00 15.15 92 LEU A N 1
ATOM 793 C CA . LEU A 1 111 ? 9.240 44.971 9.434 1.00 14.85 92 LEU A CA 1
ATOM 794 C C . LEU A 1 111 ? 9.312 45.787 8.144 1.00 15.22 92 LEU A C 1
ATOM 795 O O . LEU A 1 111 ? 8.505 46.698 7.956 1.00 15.35 92 LEU A O 1
ATOM 800 N N . PRO A 1 112 ? 10.281 45.496 7.255 1.00 15.91 93 PRO A N 1
ATOM 801 C CA . PRO A 1 112 ? 10.342 46.223 5.985 1.00 16.69 93 PRO A CA 1
ATOM 802 C C . PRO A 1 112 ? 9.084 46.055 5.142 1.00 14.55 93 PRO A C 1
ATOM 803 O O . PRO A 1 112 ? 8.310 45.126 5.325 1.00 15.28 93 PRO A O 1
ATOM 807 N N . THR A 1 113 ? 8.925 46.948 4.193 1.00 14.96 94 THR A N 1
ATOM 808 C CA . THR A 1 113 ? 7.810 46.914 3.245 1.00 16.26 94 THR A CA 1
ATOM 809 C C . THR A 1 113 ? 7.895 45.664 2.364 1.00 14.63 94 THR A C 1
ATOM 810 O O . THR A 1 113 ? 8.960 45.282 1.922 1.00 16.05 94 THR A O 1
ATOM 814 N N . ALA A 1 114 ? 6.763 45.015 2.143 1.00 13.21 95 ALA A N 1
ATOM 815 C CA . ALA A 1 114 ? 6.632 43.897 1.216 1.00 12.71 95 ALA A CA 1
ATOM 816 C C . ALA A 1 114 ? 6.290 44.380 -0.180 1.00 13.72 95 ALA A C 1
ATOM 817 O O . ALA A 1 114 ? 5.466 45.308 -0.356 1.00 16.73 95 ALA A O 1
ATOM 819 N N . ASN A 1 115 ? 6.926 43.767 -1.160 1.00 14.25 96 ASN A N 1
ATOM 820 C CA . ASN A 1 115 ? 6.627 44.020 -2.581 1.00 16.29 96 ASN A CA 1
ATOM 821 C C . ASN A 1 115 ? 6.801 42.773 -3.443 1.00 16.05 96 ASN A C 1
ATOM 822 O O . ASN A 1 115 ? 7.016 42.852 -4.653 1.00 19.24 96 ASN A O 1
ATOM 827 N N . GLY A 1 116 ? 6.654 41.600 -2.827 1.00 14.44 97 GLY A N 1
ATOM 828 C CA . GLY A 1 116 ? 6.787 40.346 -3.534 1.00 14.59 97 GLY A CA 1
ATOM 829 C C . GLY A 1 116 ? 8.207 39.859 -3.660 1.00 15.07 97 GLY A C 1
ATOM 830 O O . GLY A 1 116 ? 8.480 38.976 -4.483 1.00 16.67 97 GLY A O 1
ATOM 831 N N . GLN A 1 117 ? 9.100 40.361 -2.805 1.00 14.46 98 GLN A N 1
ATOM 832 C CA A GLN A 1 117 ? 10.441 39.918 -2.986 0.50 15.10 98 GLN A CA 1
ATOM 833 C CA B GLN A 1 117 ? 10.529 39.962 -2.701 0.50 13.86 98 GLN A CA 1
ATOM 834 C C . GLN A 1 117 ? 10.634 38.472 -2.456 1.00 13.25 98 GLN A C 1
ATOM 835 O O . GLN A 1 117 ? 9.919 37.974 -1.591 1.00 13.19 98 GLN A O 1
ATOM 846 N N . THR A 1 118 ? 11.591 37.791 -3.072 1.00 13.65 99 THR A N 1
ATOM 847 C CA . THR A 1 118 ? 11.898 36.428 -2.683 1.00 14.09 99 THR A CA 1
ATOM 848 C C . THR A 1 118 ? 13.044 36.408 -1.682 1.00 14.27 99 THR A C 1
ATOM 849 O O . THR A 1 118 ? 13.882 37.314 -1.652 1.00 16.98 99 THR A O 1
ATOM 853 N N . TYR A 1 119 ? 13.116 35.353 -0.891 1.00 11.94 100 TYR A N 1
ATOM 854 C CA . TYR A 1 119 ? 14.219 35.165 0.005 1.00 12.04 100 TYR A CA 1
ATOM 855 C C . TYR A 1 119 ? 14.501 33.688 0.139 1.00 11.49 100 TYR A C 1
ATOM 856 O O . TYR A 1 119 ? 13.605 32.861 0.001 1.00 12.21 100 TYR A O 1
ATOM 865 N N . VAL A 1 120 ? 15.742 33.370 0.468 1.00 11.57 101 VAL A N 1
ATOM 866 C CA . VAL A 1 120 ? 16.180 31.994 0.643 1.00 10.99 101 VAL A CA 1
ATOM 867 C C . VAL A 1 120 ? 17.144 32.021 1.806 1.00 11.03 101 VAL A C 1
ATOM 868 O O . VAL A 1 120 ? 18.159 32.746 1.748 1.00 13.22 101 VAL A O 1
ATOM 872 N N . LEU A 1 121 ? 16.872 31.253 2.850 1.00 11.13 102 LEU A N 1
ATOM 873 C CA . LEU A 1 121 ? 17.835 31.194 3.969 1.00 12.52 102 LEU A CA 1
ATOM 874 C C . LEU A 1 121 ? 17.641 29.958 4.798 1.00 10.51 102 LEU A C 1
ATOM 875 O O . LEU A 1 121 ? 16.543 29.393 4.853 1.00 11.86 102 LEU A O 1
ATOM 880 N N . PRO A 1 122 ? 18.736 29.490 5.420 1.00 10.95 103 PRO A N 1
ATOM 881 C CA . PRO A 1 122 ? 18.604 28.370 6.303 1.00 10.29 103 PRO A CA 1
ATOM 882 C C . PRO A 1 122 ? 17.797 28.735 7.536 1.00 9.73 103 PRO A C 1
ATOM 883 O O . PRO A 1 122 ? 17.772 29.898 7.959 1.00 9.89 103 PRO A O 1
ATOM 887 N N . ALA A 1 123 ? 17.189 27.733 8.154 1.00 9.26 104 ALA A N 1
ATOM 888 C CA . ALA A 1 123 ? 16.473 27.911 9.392 1.00 8.73 104 ALA A CA 1
ATOM 889 C C . ALA A 1 123 ? 16.443 26.564 10.087 1.00 8.67 104 ALA A C 1
ATOM 890 O O . ALA A 1 123 ? 16.896 25.544 9.566 1.00 9.55 104 ALA A O 1
ATOM 892 N N . GLY A 1 124 ? 15.930 26.543 11.309 1.00 9.10 105 GLY A N 1
ATOM 893 C CA . GLY A 1 124 ? 15.781 25.294 12.019 1.00 9.87 105 GLY A CA 1
ATOM 894 C C . GLY A 1 124 ? 14.744 25.471 13.110 1.00 9.27 105 GLY A C 1
ATOM 895 O O . GLY A 1 124 ? 14.279 26.586 13.387 1.00 10.63 105 GLY A O 1
ATOM 896 N N . ALA A 1 125 ? 14.393 24.368 13.738 1.00 8.29 106 ALA A N 1
ATOM 897 C CA . ALA A 1 125 ? 13.468 24.371 14.855 1.00 8.78 106 ALA A CA 1
ATOM 898 C C . ALA A 1 125 ? 13.804 23.250 15.803 1.00 8.02 106 ALA A C 1
ATOM 899 O O . ALA A 1 125 ? 14.328 22.211 15.402 1.00 9.13 106 ALA A O 1
ATOM 901 N N . PHE A 1 126 ? 13.460 23.481 17.061 1.00 7.90 107 PHE A N 1
ATOM 902 C CA . PHE A 1 126 ? 13.520 22.459 18.084 1.00 7.92 107 PHE A CA 1
ATOM 903 C C . PHE A 1 126 ? 12.119 22.218 18.640 1.00 8.20 107 PHE A C 1
ATOM 904 O O . PHE A 1 126 ? 11.306 23.148 18.743 1.00 9.46 107 PHE A O 1
ATOM 912 N N . PHE A 1 127 ? 11.874 20.959 19.014 1.00 8.42 108 PHE A N 1
ATOM 913 C CA . PHE A 1 127 ? 10.562 20.511 19.456 1.00 9.22 108 PHE A CA 1
ATOM 914 C C . PHE A 1 127 ? 10.656 19.754 20.764 1.00 8.40 108 PHE A C 1
ATOM 915 O O . PHE A 1 127 ? 11.607 18.980 20.992 1.00 9.82 108 PHE A O 1
ATOM 923 N N . TYR A 1 128 ? 9.632 19.914 21.607 1.00 9.49 109 TYR A N 1
ATOM 924 C CA . TYR A 1 128 ? 9.341 19.017 22.719 1.00 9.83 109 TYR A CA 1
ATOM 925 C C . TYR A 1 128 ? 7.998 18.380 22.392 1.00 10.77 109 TYR A C 1
ATOM 926 O O . TYR A 1 128 ? 7.060 19.079 21.993 1.00 10.91 109 TYR A O 1
ATOM 935 N N . ILE A 1 129 ? 7.930 17.069 22.557 1.00 10.59 110 ILE A N 1
ATOM 936 C CA . ILE A 1 129 ? 6.782 16.247 22.218 1.00 11.07 110 ILE A CA 1
ATOM 937 C C . ILE A 1 129 ? 6.338 15.498 23.462 1.00 11.21 110 ILE A C 1
ATOM 938 O O . ILE A 1 129 ? 7.154 14.919 24.168 1.00 12.16 110 ILE A O 1
ATOM 943 N N . HIS A 1 130 ? 5.040 15.540 23.720 1.00 12.20 111 HIS A N 1
ATOM 944 C CA . HIS A 1 130 ? 4.478 14.935 24.920 1.00 12.87 111 HIS A CA 1
ATOM 945 C C . HIS A 1 130 ? 3.093 14.453 24.610 1.00 13.66 111 HIS A C 1
ATOM 946 O O . HIS A 1 130 ? 2.333 15.144 23.958 1.00 13.86 111 HIS A O 1
ATOM 953 N N . CYS A 1 131 ? 2.771 13.237 25.024 1.00 16.33 112 CYS A N 1
ATOM 954 C CA A CYS A 1 131 ? 1.417 12.707 24.823 0.33 17.18 112 CYS A CA 1
ATOM 955 C CA B CYS A 1 131 ? 1.447 12.622 24.742 0.67 19.15 112 CYS A CA 1
ATOM 956 C C . CYS A 1 131 ? 1.098 12.651 23.295 1.00 18.03 112 CYS A C 1
ATOM 957 O O . CYS A 1 131 ? -0.051 12.847 22.907 1.00 21.57 112 CYS A O 1
ATOM 962 N N . GLY A 1 132 ? 2.095 12.429 22.450 1.00 17.23 113 GLY A N 1
ATOM 963 C CA . GLY A 1 132 ? 1.900 12.346 21.020 1.00 17.44 113 GLY A CA 1
ATOM 964 C C . GLY A 1 132 ? 1.580 13.652 20.300 1.00 17.95 113 GLY A C 1
ATOM 965 O O . GLY A 1 132 ? 1.211 13.630 19.151 1.00 20.46 113 GLY A O 1
ATOM 966 N N . LYS A 1 133 ? 1.791 14.790 20.954 1.00 15.04 114 LYS A N 1
ATOM 967 C CA A LYS A 1 133 ? 1.578 16.115 20.365 0.50 13.50 114 LYS A CA 1
ATOM 968 C CA B LYS A 1 133 ? 1.633 16.070 20.283 0.50 14.06 114 LYS A CA 1
ATOM 969 C C . LYS A 1 133 ? 2.836 16.963 20.516 1.00 11.87 114 LYS A C 1
ATOM 970 O O . LYS A 1 133 ? 3.629 16.763 21.426 1.00 13.06 114 LYS A O 1
ATOM 981 N N . ILE A 1 134 ? 2.959 17.940 19.645 1.00 11.55 115 ILE A N 1
ATOM 982 C CA . ILE A 1 134 ? 4.029 18.925 19.732 1.00 10.37 115 ILE A CA 1
ATOM 983 C C . ILE A 1 134 ? 3.625 19.924 20.829 1.00 11.13 115 ILE A C 1
ATOM 984 O O . ILE A 1 134 ? 2.639 20.656 20.682 1.00 12.55 115 ILE A O 1
ATOM 989 N N . ALA A 1 135 ? 4.401 19.955 21.921 1.00 10.95 116 ALA A N 1
ATOM 990 C CA . ALA A 1 135 ? 4.156 20.795 23.089 1.00 11.82 116 ALA A CA 1
ATOM 991 C C . ALA A 1 135 ? 5.023 22.051 23.126 1.00 10.43 116 ALA A C 1
ATOM 992 O O . ALA A 1 135 ? 4.741 22.970 23.895 1.00 10.63 116 ALA A O 1
ATOM 994 N N . ARG A 1 136 ? 6.093 22.086 22.328 1.00 10.56 117 ARG A N 1
ATOM 995 C CA . ARG A 1 136 ? 6.902 23.275 22.156 1.00 10.34 117 ARG A CA 1
ATOM 996 C C . ARG A 1 136 ? 7.495 23.271 20.755 1.00 9.63 117 ARG A C 1
ATOM 997 O O . ARG A 1 136 ? 7.995 22.232 20.294 1.00 10.69 117 ARG A O 1
ATOM 1005 N N . VAL A 1 137 ? 7.435 24.441 20.128 1.00 9.94 118 VAL A N 1
ATOM 1006 C CA . VAL A 1 137 ? 8.142 24.731 18.882 1.00 9.58 118 VAL A CA 1
ATOM 1007 C C . VAL A 1 137 ? 9.015 25.966 19.154 1.00 9.38 118 VAL A C 1
ATOM 1008 O O . VAL A 1 137 ? 8.497 27.041 19.489 1.00 9.93 118 VAL A O 1
ATOM 1012 N N . THR A 1 138 ? 10.327 25.821 18.952 1.00 8.71 119 THR A N 1
ATOM 1013 C CA . THR A 1 138 ? 11.266 26.930 19.067 1.00 9.39 119 THR A CA 1
ATOM 1014 C C . THR A 1 138 ? 11.884 27.135 17.694 1.00 9.35 119 THR A C 1
ATOM 1015 O O . THR A 1 138 ? 12.593 26.279 17.211 1.00 9.99 119 THR A O 1
ATOM 1019 N N . ASN A 1 139 ? 11.604 28.286 17.115 1.00 9.75 120 ASN A N 1
ATOM 1020 C CA . ASN A 1 139 ? 12.044 28.648 15.757 1.00 10.03 120 ASN A CA 1
ATOM 1021 C C . ASN A 1 139 ? 13.325 29.471 15.739 1.00 9.64 120 ASN A C 1
ATOM 1022 O O . ASN A 1 139 ? 13.478 30.382 16.559 1.00 11.56 120 ASN A O 1
ATOM 1027 N N . TYR A 1 140 ? 14.216 29.153 14.819 1.00 8.48 121 TYR A N 1
ATOM 1028 C CA . TYR A 1 140 ? 15.464 29.860 14.680 1.00 9.22 121 TYR A CA 1
ATOM 1029 C C . TYR A 1 140 ? 15.802 30.127 13.225 1.00 9.25 121 TYR A C 1
ATOM 1030 O O . TYR A 1 140 ? 15.627 29.257 12.363 1.00 9.88 121 TYR A O 1
ATOM 1039 N N . TYR A 1 141 ? 16.348 31.328 12.984 1.00 9.11 122 TYR A N 1
ATOM 1040 C CA . TYR A 1 141 ? 16.962 31.700 11.726 1.00 9.29 122 TYR A CA 1
ATOM 1041 C C . TYR A 1 141 ? 17.713 33.000 11.944 1.00 9.16 122 TYR A C 1
ATOM 1042 O O . TYR A 1 141 ? 17.546 33.653 12.985 1.00 9.74 122 TYR A O 1
ATOM 1051 N N . ASN A 1 142 ? 18.532 33.394 10.986 1.00 9.54 123 ASN A N 1
ATOM 1052 C CA . ASN A 1 142 ? 19.254 34.669 11.064 1.00 9.17 123 ASN A CA 1
ATOM 1053 C C . ASN A 1 142 ? 18.344 35.789 10.558 1.00 9.11 123 ASN A C 1
ATOM 1054 O O . ASN A 1 142 ? 18.113 35.932 9.355 1.00 9.86 123 ASN A O 1
ATOM 1059 N N . LEU A 1 143 ? 17.767 36.524 11.505 1.00 10.01 124 LEU A N 1
ATOM 1060 C CA . LEU A 1 143 ? 16.837 37.609 11.186 1.00 10.49 124 LEU A CA 1
ATOM 1061 C C . LEU A 1 143 ? 17.537 38.725 10.415 1.00 11.22 124 LEU A C 1
ATOM 1062 O O . LEU A 1 143 ? 16.955 39.342 9.544 1.00 12.45 124 LEU A O 1
ATOM 1067 N N . ASN A 1 144 ? 18.786 38.959 10.746 1.00 11.73 125 ASN A N 1
ATOM 1068 C CA . ASN A 1 144 ? 19.549 39.992 10.046 1.00 13.20 125 ASN A CA 1
ATOM 1069 C C . ASN A 1 144 ? 19.708 39.652 8.581 1.00 13.13 125 ASN A C 1
ATOM 1070 O O . ASN A 1 144 ? 19.604 40.549 7.710 1.00 15.15 125 ASN A O 1
ATOM 1075 N N . ASP A 1 145 ? 19.958 38.374 8.286 1.00 12.42 126 ASP A N 1
ATOM 1076 C CA . ASP A 1 145 ? 20.063 37.932 6.906 1.00 12.97 126 ASP A CA 1
ATOM 1077 C C . ASP A 1 145 ? 18.732 38.118 6.196 1.00 12.48 126 ASP A C 1
ATOM 1078 O O . ASP A 1 145 ? 18.691 38.635 5.090 1.00 13.97 126 ASP A O 1
ATOM 1083 N N . TRP A 1 146 ? 17.631 37.745 6.833 1.00 10.94 127 TRP A N 1
ATOM 1084 C CA . TRP A 1 146 ? 16.353 37.920 6.210 1.00 11.19 127 TRP A CA 1
ATOM 1085 C C . TRP A 1 146 ? 16.060 39.389 5.904 1.00 11.66 127 TRP A C 1
ATOM 1086 O O . TRP A 1 146 ? 15.659 39.725 4.784 1.00 12.80 127 TRP A O 1
ATOM 1097 N N . VAL A 1 147 ? 16.280 40.245 6.890 1.00 12.06 128 VAL A N 1
ATOM 1098 C CA . VAL A 1 147 ? 16.051 41.682 6.682 1.00 14.00 128 VAL A CA 1
ATOM 1099 C C . VAL A 1 147 ? 16.910 42.202 5.524 1.0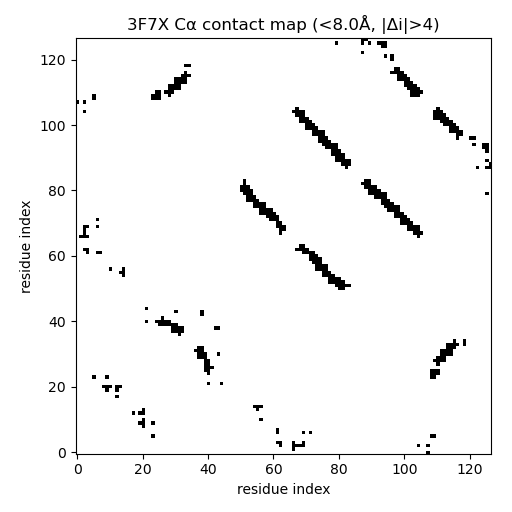0 14.91 128 VAL A C 1
ATOM 1100 O O . VAL A 1 147 ? 16.434 42.981 4.696 1.00 17.16 128 VAL A O 1
ATOM 1104 N N . GLU A 1 148 ? 18.170 41.784 5.445 1.00 15.32 129 GLU A N 1
ATOM 1105 C CA A GLU A 1 148 ? 19.070 42.236 4.377 0.50 16.54 129 GLU A CA 1
ATOM 1106 C CA B GLU A 1 148 ? 19.060 42.242 4.368 0.50 16.38 129 GLU A CA 1
ATOM 1107 C C . GLU A 1 148 ? 18.519 41.807 3.011 1.00 15.99 129 GLU A C 1
ATOM 1108 O O . GLU A 1 148 ? 18.620 42.535 1.995 1.00 18.60 129 GLU A O 1
ATOM 1113 N N . GLN A 1 149 ? 17.951 40.599 2.960 1.00 15.36 130 GLN A N 1
ATOM 1114 C CA . GLN A 1 149 ? 17.423 40.083 1.708 1.00 15.88 130 GLN A CA 1
ATOM 1115 C C . GLN A 1 149 ? 16.182 40.839 1.217 1.00 16.83 130 GLN A C 1
ATOM 1116 O O . GLN A 1 149 ? 15.969 40.908 0.000 1.00 21.54 130 GLN A O 1
ATOM 1122 N N . VAL A 1 150 ? 15.356 41.377 2.119 1.00 15.97 131 VAL A N 1
ATOM 1123 C CA . VAL A 1 150 ? 14.093 41.983 1.727 1.00 16.00 131 VAL A CA 1
ATOM 1124 C C . VAL A 1 150 ? 14.094 43.513 1.815 1.00 15.98 131 VAL A C 1
ATOM 1125 O O . VAL A 1 150 ? 13.197 44.132 1.254 1.00 18.67 131 VAL A O 1
ATOM 1129 N N . ALA A 1 151 ? 15.054 44.124 2.511 1.00 17.95 132 ALA A N 1
ATOM 1130 C CA . ALA A 1 151 ? 14.992 45.570 2.773 1.00 21.07 132 ALA A CA 1
ATOM 1131 C C . ALA A 1 151 ? 15.361 46.357 1.539 1.00 28.24 132 ALA A C 1
ATOM 1132 O O . ALA A 1 151 ? 16.022 45.835 0.650 1.00 30.91 132 ALA A O 1
#

Nearest PDB structures (foldseek):
  3f7x-assembly1_A-2  TM=1.005E+00  e=1.144E-23  Pseudomonas putida KT2440
  3i0y-assembly1_B  TM=9.655E-01  e=1.822E-17  Xanthomonas campestris pv. campestris
  3f8h-assembly1_B  TM=9.765E-01  e=1.616E-15  Ruegeria sp. TM1040
  4l8o-assembly1_A  TM=6.396E-01  e=5.516E-05  [Clostridium] hylemonae DSM 15053
  2r4i-assembly1_B  TM=6.244E-01  e=1.120E-04  Cytophaga hutchinsonii ATCC 33406

Secondary structure (DSSP, 8-state):
--HHHHHHHHHHHHHHT--HHHHTEEEEEEEE-TTS-B--HHHHHH-----SEEEEEEEEE---TTSSEEEEEEEEEEEE-SPPTTSPPPSS-EEEEEEEEEEEEETTEEEEEEEEE-HHHHHHHH-

Sequence (127 aa):
GTATELVNAYYAAFNAGDPAFLALLSSEEDVIHDIINQGEERQGKKARRFAAFEEKKNRRCYRRERLADDIVVQNADGSRAAAEFTVHGQYLADDEGLPTANGQQTYVLPAGAFFYIHCCGKKIARVTNYYNLNDWVEEQVA

Foldseek 3Di:
DALQVLVVQLQVCLQVVHVSNLVQADQQAWEADAVDDTDGSVVVVVCVLVVFKHWHWAPWDKADPRRQKMKIKTKIWMFTHQDDPPADGHDGFIDIFIWMWMFGADPRHTRYIHIDTDVVRVRVRGD

CATH classification: 3.10.450.50